Protein 4G1A (pdb70)

Radius of gyration: 12.92 Å; Cα contacts (8 Å, |Δi|>4): 44; chains: 3; bounding box: 36×17×32 Å

Sequence (77 aa):
IAALEQKIAALEQKCAACEQKIAALEALEQKIAALEQKCAACEQKIAALEAALEQKIAALEQKCAACEQKIAALEQK

Solvent-accessible surface area: 5090 Å² total; per-residue (Å²): 148,83,54,8,104,134,83,2,39,30,15,62,130,128,7,62,47,3,54,138,87,3,65,86,59,104,99,33,110,127,101,2,33,55,20,62,128,80,4,57,44,4,50,129,86,1,58,87,61,111,102,68,38,88,112,102,3,24,50,10,66,127,90,14,72,43,2,65,128,75,3,33,29,40,79,154,198

Structure (mmCIF, N/CA/C/O backbone):
data_4G1A
#
_entry.id   4G1A
#
_cell.length_a   30.762
_cell.length_b   35.204
_cell.length_c   64.123
_cell.angle_alpha   90.00
_cell.angle_beta   97.49
_cell.angle_gamma   90.00
#
_symmetry.space_group_name_H-M   'C 1 2 1'
#
loop_
_entity.id
_entity.type
_entity.pdbx_description
1 polymer 'AQ-C16C19 peptide'
2 non-polymer 'CADMIUM ION'
3 water water
#
loop_
_atom_site.group_PDB
_atom_site.id
_atom_site.type_symbol
_atom_site.label_atom_id
_atom_site.label_alt_id
_atom_site.label_comp_id
_atom_site.label_asym_id
_atom_site.label_entity_id
_atom_site.label_seq_id
_atom_site.pdbx_PDB_ins_code
_atom_site.Cartn_x
_atom_site.Cartn_y
_atom_site.Cartn_z
_atom_site.occupancy
_atom_site.B_iso_or_equiv
_atom_site.auth_seq_id
_atom_site.auth_comp_id
_atom_site.auth_asym_id
_atom_site.auth_atom_id
_atom_site.pdbx_PDB_model_num
ATOM 1 N N . ILE A 1 2 ? 41.569 22.220 -0.316 1.00 22.27 2 ILE A N 1
ATOM 2 C CA . ILE A 1 2 ? 42.211 22.087 1.032 1.00 22.25 2 ILE A CA 1
ATOM 3 C C . ILE A 1 2 ? 41.938 23.335 1.873 1.00 22.23 2 ILE A C 1
ATOM 4 O O . ILE A 1 2 ? 41.481 23.214 3.006 1.00 22.72 2 ILE A O 1
ATOM 9 N N . ALA A 1 3 ? 42.182 24.514 1.313 1.00 21.74 3 ALA A N 1
ATOM 10 C CA . ALA A 1 3 ? 41.920 25.767 2.016 1.00 21.46 3 ALA A CA 1
ATOM 11 C C . ALA A 1 3 ? 40.466 25.832 2.461 1.00 21.52 3 ALA A C 1
ATOM 12 O O . ALA A 1 3 ? 40.154 26.373 3.522 1.00 21.27 3 ALA A O 1
ATOM 14 N N . ALA A 1 4 ? 39.568 25.299 1.639 1.00 21.14 4 ALA A N 1
ATOM 15 C CA . ALA A 1 4 ? 38.161 25.234 2.018 1.00 20.97 4 ALA A CA 1
ATOM 16 C C . ALA A 1 4 ? 37.926 24.202 3.098 1.00 20.90 4 ALA A C 1
ATOM 17 O O . ALA A 1 4 ? 37.109 24.424 4.003 1.00 21.72 4 ALA A O 1
ATOM 19 N N . LEU A 1 5 ? 38.586 23.057 2.969 1.00 21.27 5 LEU A N 1
ATOM 20 C CA . LEU A 1 5 ? 38.443 21.975 3.944 1.00 21.70 5 LEU A CA 1
ATOM 21 C C . LEU A 1 5 ? 38.924 22.407 5.303 1.00 21.39 5 LEU A C 1
ATOM 22 O O . LEU A 1 5 ? 38.296 22.091 6.292 1.00 20.77 5 LEU A O 1
ATOM 27 N N . GLU A 1 6 ? 40.021 23.160 5.334 1.00 21.18 6 GLU A N 1
ATOM 28 C CA . GLU A 1 6 ? 40.453 23.778 6.562 1.00 21.66 6 GLU A CA 1
ATOM 29 C C . GLU A 1 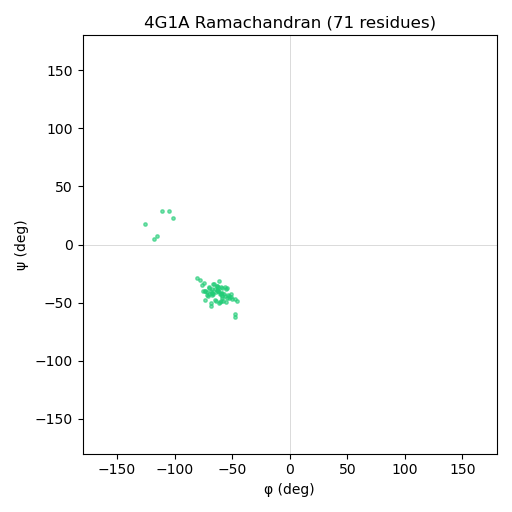6 ? 39.341 24.662 7.184 1.00 21.08 6 GLU A C 1
ATOM 30 O O . GLU A 1 6 ? 39.109 24.633 8.410 1.00 20.46 6 GLU A O 1
ATOM 36 N N . GLN A 1 7 ? 38.678 25.457 6.339 1.00 20.43 7 GLN A N 1
ATOM 37 C CA . GLN A 1 7 ? 37.661 26.421 6.783 1.00 20.06 7 GLN A CA 1
ATOM 38 C C . GLN A 1 7 ? 36.407 25.684 7.239 1.00 19.08 7 GLN A C 1
ATOM 39 O O . GLN A 1 7 ? 35.825 26.000 8.309 1.00 17.52 7 GLN A O 1
ATOM 45 N N . LYS A 1 8 ? 35.991 24.683 6.464 1.00 17.58 8 LYS A N 1
ATOM 46 C CA . LYS A 1 8 ? 34.821 23.889 6.869 1.00 16.92 8 LYS A CA 1
ATOM 47 C C . LYS A 1 8 ? 35.021 23.189 8.219 1.00 16.12 8 LYS A C 1
ATOM 48 O O . LYS A 1 8 ? 34.061 23.091 9.017 1.00 16.10 8 LYS A O 1
ATOM 54 N N . ILE A 1 9 ? 36.239 22.708 8.502 1.00 15.29 9 ILE A N 1
ATOM 55 C CA . ILE A 1 9 ? 36.527 22.051 9.806 1.00 16.37 9 ILE A CA 1
ATOM 56 C C . ILE A 1 9 ? 36.476 23.018 10.967 1.00 15.53 9 ILE A C 1
ATOM 57 O O . ILE A 1 9 ? 35.924 22.692 12.026 1.00 14.84 9 ILE A O 1
ATOM 62 N N . ALA A 1 10 ? 37.032 24.207 10.757 1.00 14.68 10 ALA A N 1
ATOM 63 C CA . ALA A 1 10 ? 36.948 25.271 11.746 1.00 15.18 10 ALA A CA 1
ATOM 64 C C . ALA A 1 10 ? 35.488 25.619 12.046 1.00 14.72 10 ALA A C 1
ATOM 65 O O . ALA A 1 10 ? 35.114 25.902 13.169 1.00 14.50 10 ALA A O 1
ATOM 67 N N . ALA A 1 11 ? 34.672 25.579 11.005 1.00 14.75 11 ALA A N 1
ATOM 68 C CA . ALA A 1 11 ? 33.271 25.911 11.067 1.00 14.54 11 ALA A CA 1
ATOM 69 C C . ALA A 1 11 ? 32.523 24.918 11.957 1.00 14.67 11 ALA A C 1
ATOM 70 O O . ALA A 1 11 ? 31.611 25.302 12.702 1.00 14.35 11 ALA A O 1
ATOM 72 N N . LEU A 1 12 ? 32.896 23.649 11.890 1.00 14.03 12 LEU A N 1
ATOM 73 C CA . LEU A 1 12 ? 32.188 22.637 12.668 1.00 14.58 12 LEU A CA 1
ATOM 74 C C . LEU A 1 12 ? 32.659 22.622 14.111 1.00 14.18 12 LEU A C 1
ATOM 75 O O . LEU A 1 12 ? 31.867 22.318 15.034 1.00 13.73 12 LEU A O 1
ATOM 80 N N . GLU A 1 13 ? 33.925 23.011 14.310 1.00 14.04 13 GLU A N 1
ATOM 81 C CA . GLU A 1 13 ? 34.507 23.086 15.647 1.00 13.86 13 GLU A CA 1
ATOM 82 C C 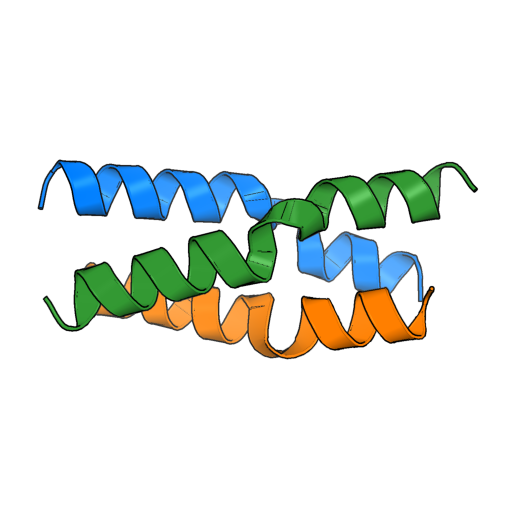. GLU A 1 13 ? 33.848 24.195 16.387 1.00 13.02 13 GLU A C 1
ATOM 83 O O . GLU A 1 13 ? 33.572 24.051 17.578 1.00 12.99 13 GLU A O 1
ATOM 89 N N . GLN A 1 14 ? 33.597 25.309 15.715 1.00 12.33 14 GLN A N 1
ATOM 90 C CA . GLN A 1 14 ? 32.815 26.395 16.344 1.00 12.88 14 GLN A CA 1
ATOM 91 C C . GLN A 1 14 ? 31.362 25.999 16.565 1.00 13.01 14 GLN A C 1
ATOM 92 O O . GLN A 1 14 ? 30.823 26.160 17.675 1.00 13.20 14 GLN A O 1
ATOM 98 N N . LYS A 1 15 ? 30.718 25.485 15.528 1.00 14.11 15 LYS A N 1
ATOM 99 C CA . LYS A 1 15 ? 29.296 25.056 15.657 1.00 14.86 15 LYS A CA 1
ATOM 100 C C . LYS A 1 15 ? 29.020 24.247 16.885 1.00 14.06 15 LYS A C 1
ATOM 101 O O . LYS A 1 15 ? 28.037 24.501 17.566 1.00 13.69 15 LYS A O 1
ATOM 107 N N . CYS A 1 16 ? 29.844 23.240 17.132 1.00 13.67 16 CYS A N 1
ATOM 108 C CA . CYS A 1 16 ? 29.567 22.251 18.185 1.00 13.76 16 CYS A CA 1
ATOM 109 C C . CYS A 1 16 ? 30.519 22.353 19.372 1.00 14.08 16 CYS A C 1
ATOM 110 O O . CYS A 1 16 ? 30.790 21.361 20.046 1.00 13.94 16 CYS A O 1
ATOM 113 N N . ALA A 1 17 ? 31.010 23.569 19.600 1.00 14.13 17 ALA A N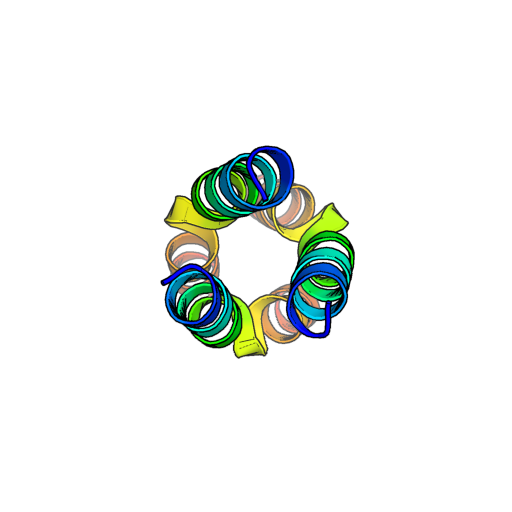 1
ATOM 114 C CA . ALA A 1 17 ? 31.948 23.895 20.667 1.00 14.60 17 ALA A CA 1
ATOM 115 C C . ALA A 1 17 ? 31.510 23.443 22.086 1.00 14.85 17 ALA A C 1
ATOM 116 O O . ALA A 1 17 ? 32.348 22.919 22.838 1.00 14.45 17 ALA A O 1
ATOM 118 N N . ALA A 1 18 ? 30.228 23.663 22.437 1.00 15.54 18 ALA A N 1
ATOM 119 C CA . ALA A 1 18 ? 29.684 23.430 23.808 1.00 15.70 18 ALA A CA 1
ATOM 120 C C . ALA A 1 18 ? 28.613 22.377 23.785 1.00 15.90 18 ALA A C 1
ATOM 121 O O . ALA A 1 18 ? 27.972 22.110 24.781 1.00 16.13 18 ALA A O 1
ATOM 123 N N . CYS A 1 19 ? 28.425 21.807 22.606 1.00 15.89 19 CYS A N 1
ATOM 124 C CA . CYS A 1 19 ? 27.430 20.820 22.274 1.00 16.88 19 CYS A CA 1
ATOM 125 C C . CYS A 1 19 ? 27.344 19.657 23.308 1.00 16.08 19 CYS A C 1
ATOM 126 O O . CYS A 1 19 ? 26.306 19.448 23.979 1.00 14.49 19 CYS A O 1
ATOM 129 N N . GLU A 1 20 ? 28.439 18.930 23.498 1.00 15.69 20 GLU A N 1
ATOM 130 C CA . GLU A 1 20 ? 28.434 17.808 24.462 1.00 14.27 20 GLU A CA 1
ATOM 131 C C . GLU A 1 20 ? 28.145 18.255 25.913 1.00 14.21 20 GLU A C 1
ATOM 132 O O . GLU A 1 20 ? 27.508 17.543 26.673 1.00 13.15 20 GLU A O 1
ATOM 138 N N . GLN A 1 21 ? 28.558 19.463 26.265 1.00 15.32 21 GLN A N 1
ATOM 139 C CA . GLN A 1 21 ? 28.428 19.985 27.638 1.00 15.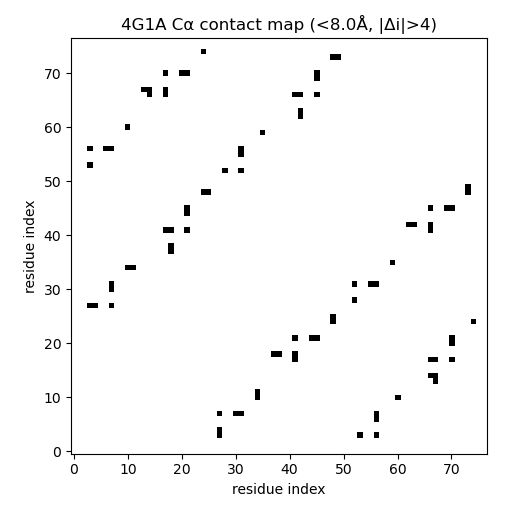84 21 GLN A CA 1
ATOM 140 C C . GLN A 1 21 ? 26.979 20.410 27.919 1.00 14.59 21 GLN A C 1
ATOM 141 O O . GLN A 1 21 ? 26.488 20.259 29.025 1.00 14.51 21 GLN A O 1
ATOM 147 N N . LYS A 1 22 ? 26.301 20.935 26.909 1.00 13.37 22 LYS A N 1
ATOM 148 C CA . LYS A 1 22 ? 24.905 21.348 27.032 1.00 12.76 22 LYS A CA 1
ATOM 149 C C . LYS A 1 22 ? 24.001 20.150 27.073 1.00 12.39 22 LYS A C 1
ATOM 150 O O . LYS A 1 22 ? 23.056 20.111 27.861 1.00 11.97 22 LYS A O 1
ATOM 156 N N . ILE A 1 23 ? 24.304 19.145 26.267 1.00 11.09 23 ILE A N 1
ATOM 157 C CA . ILE A 1 23 ? 23.575 17.877 26.315 1.00 11.46 23 ILE A CA 1
ATOM 158 C C . ILE A 1 23 ? 23.706 17.203 27.719 1.00 12.59 23 ILE A C 1
ATOM 159 O O . ILE A 1 23 ? 22.697 16.819 28.313 1.00 13.45 23 ILE A O 1
ATOM 164 N N . ALA A 1 24 ? 24.934 17.093 28.242 1.00 11.85 24 ALA A N 1
ATOM 165 C CA . ALA A 1 24 ? 25.169 16.526 29.554 1.00 11.73 24 ALA A CA 1
ATOM 166 C C . ALA A 1 24 ? 24.381 17.290 30.602 1.00 11.75 24 ALA A C 1
ATOM 167 O O . ALA A 1 24 ? 23.805 16.703 31.509 1.00 12.57 24 ALA A O 1
ATOM 169 N N . ALA A 1 25 ? 24.369 18.606 30.512 1.00 12.12 25 ALA A N 1
ATOM 170 C CA . ALA A 1 25 ? 23.680 19.386 31.509 1.00 13.26 25 ALA A CA 1
ATOM 171 C C . ALA A 1 25 ? 22.168 19.167 31.440 1.00 13.94 25 ALA A C 1
ATOM 172 O O . ALA A 1 25 ? 21.470 19.006 32.493 1.00 13.13 25 ALA A O 1
ATOM 174 N N . LEU A 1 26 ? 21.650 19.123 30.218 1.00 14.78 26 LEU A N 1
ATOM 175 C CA . LEU A 1 26 ? 20.217 18.863 30.033 1.00 15.67 26 LEU A CA 1
ATOM 176 C C . LEU A 1 26 ? 19.831 17.516 30.558 1.00 16.26 26 LEU A C 1
ATOM 177 O O . LEU A 1 26 ? 18.753 17.345 31.106 1.00 17.81 26 LEU A O 1
ATOM 182 N N . GLU A 1 27 ? 20.703 16.552 30.387 1.00 17.19 27 GLU A N 1
ATOM 183 C CA . GLU A 1 27 ? 20.457 15.256 30.944 1.00 18.46 27 GLU A CA 1
ATOM 184 C C . GLU A 1 27 ? 20.586 15.352 32.455 1.00 18.91 27 GLU A C 1
ATOM 185 O O . GLU A 1 27 ? 19.971 14.566 33.123 1.00 20.16 27 GLU A O 1
ATOM 191 N N . ALA B 1 4 ? 47.436 17.654 11.042 1.00 23.95 4 ALA B N 1
ATOM 192 C CA . ALA B 1 4 ? 46.692 17.188 9.883 1.00 23.28 4 ALA B CA 1
ATOM 193 C C . ALA B 1 4 ? 45.219 17.496 10.104 1.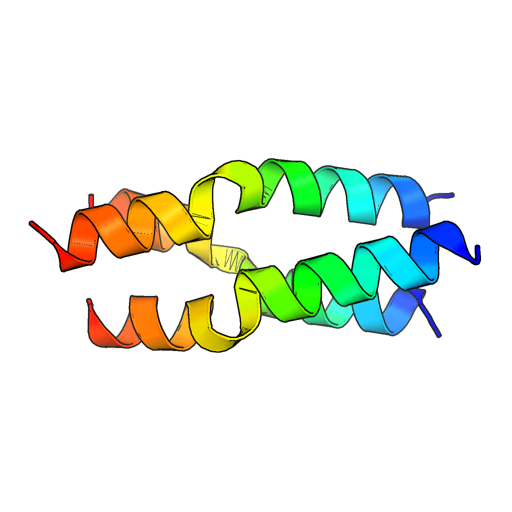00 23.40 4 ALA B C 1
ATOM 194 O O . ALA B 1 4 ? 44.688 17.576 11.237 1.00 23.59 4 ALA B O 1
ATOM 196 N N . LEU B 1 5 ? 44.581 17.666 8.968 1.00 23.38 5 LEU B N 1
ATOM 197 C CA . LEU B 1 5 ? 43.155 17.769 8.828 1.00 23.10 5 LEU B CA 1
ATOM 198 C C . LEU B 1 5 ? 42.466 16.456 9.152 1.00 22.69 5 LEU B C 1
ATOM 199 O O . LEU B 1 5 ? 41.391 16.490 9.770 1.00 21.57 5 LEU B O 1
ATOM 204 N N . GLU B 1 6 ? 43.064 15.324 8.751 1.00 21.68 6 GLU B N 1
ATOM 205 C CA . GLU B 1 6 ? 42.493 14.007 9.059 1.00 22.83 6 GLU B CA 1
ATOM 206 C C . GLU B 1 6 ? 42.268 13.905 10.569 1.00 21.77 6 GLU B C 1
ATOM 207 O O . GLU B 1 6 ? 41.314 13.315 11.006 1.00 20.81 6 GLU B O 1
ATOM 213 N N . GLN B 1 7 ? 43.180 14.463 11.355 1.00 21.49 7 GLN B N 1
ATOM 214 C CA . GLN B 1 7 ? 43.114 14.347 12.816 1.00 20.78 7 GLN B CA 1
ATOM 215 C C . GLN B 1 7 ? 42.108 15.258 13.452 1.00 19.61 7 GLN B C 1
ATOM 216 O O . GLN B 1 7 ? 41.538 14.921 14.476 1.00 19.03 7 GLN B O 1
ATOM 222 N N . LYS B 1 8 ? 41.885 16.408 12.832 1.00 17.80 8 LYS B N 1
ATOM 223 C CA . LYS B 1 8 ? 40.889 17.324 13.257 1.00 17.24 8 LYS B CA 1
ATOM 224 C C . LYS B 1 8 ? 39.491 16.774 12.994 1.00 16.77 8 LYS B C 1
ATOM 225 O O . LYS B 1 8 ? 38.592 16.894 13.836 1.00 16.73 8 LYS B O 1
ATOM 231 N N . ILE B 1 9 ? 39.295 16.166 11.828 1.00 16.00 9 ILE B N 1
ATOM 232 C CA . ILE B 1 9 ? 37.998 15.558 11.533 1.00 16.34 9 ILE B CA 1
ATOM 233 C C . ILE B 1 9 ? 37.692 14.410 12.490 1.00 16.17 9 ILE B C 1
ATOM 234 O O . ILE B 1 9 ? 36.597 14.323 13.055 1.00 14.89 9 ILE B O 1
ATOM 239 N N . ALA B 1 10 ? 38.670 13.527 12.660 1.00 17.22 10 ALA B N 1
ATOM 240 C CA . ALA B 1 10 ? 38.583 12.424 13.636 1.00 17.95 10 ALA B CA 1
ATOM 241 C C . ALA B 1 10 ? 38.178 12.909 15.076 1.00 17.72 10 ALA B C 1
ATOM 242 O O . ALA B 1 10 ? 37.330 12.308 15.727 1.00 17.66 10 ALA B O 1
ATOM 244 N N . ALA B 1 11 ? 38.748 14.023 15.528 1.00 17.10 11 ALA B N 1
ATOM 245 C CA . ALA B 1 11 ? 38.434 14.560 16.842 1.00 16.40 11 ALA B CA 1
ATOM 246 C C . ALA B 1 11 ? 36.971 1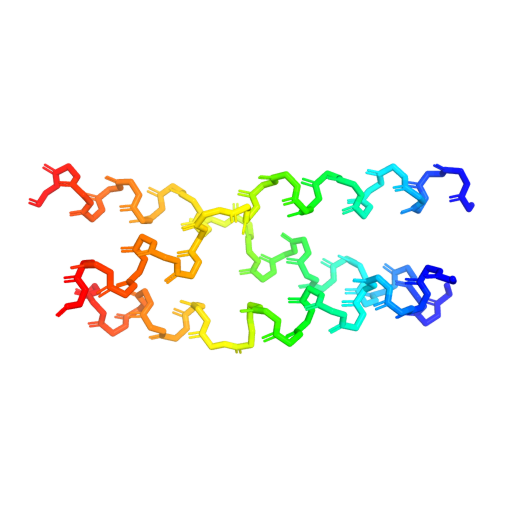4.975 16.930 1.00 15.99 11 ALA B C 1
ATOM 247 O O . ALA B 1 11 ? 36.337 14.720 17.935 1.00 14.63 11 ALA B O 1
ATOM 249 N N . LEU B 1 12 ? 36.434 15.590 15.877 1.00 16.64 12 LEU B N 1
ATOM 250 C CA . LEU B 1 12 ? 35.009 16.002 15.895 1.00 17.19 12 LEU B CA 1
ATOM 251 C C . LEU B 1 12 ? 34.116 14.781 15.832 1.00 17.11 12 LEU B C 1
ATOM 252 O O . LEU B 1 12 ? 33.038 14.756 16.477 1.00 17.88 12 LEU B O 1
ATOM 257 N N . GLU B 1 13 ? 34.562 13.777 15.071 1.00 16.38 13 GLU B N 1
ATOM 258 C CA . GLU B 1 13 ? 33.817 12.526 14.875 1.00 17.23 13 GLU B CA 1
ATOM 259 C C . GLU B 1 13 ? 33.692 11.844 16.217 1.00 16.16 13 GLU B C 1
ATOM 260 O O . GLU B 1 13 ? 32.657 11.255 16.544 1.00 16.02 13 GLU B O 1
ATOM 266 N N . GLN B 1 14 ? 34.741 11.897 17.009 1.00 15.25 14 GLN B N 1
ATOM 267 C CA . GLN B 1 14 ? 34.656 11.291 18.322 1.00 15.00 14 GLN B CA 1
ATOM 268 C C . GLN B 1 14 ? 33.787 12.189 19.197 1.00 14.72 14 GLN B C 1
ATOM 269 O O . GLN B 1 14 ? 32.860 11.695 19.844 1.00 15.63 14 GLN B O 1
ATOM 275 N N . LYS B 1 15 ? 34.055 13.497 19.188 1.00 13.75 15 LYS B N 1
ATOM 276 C CA . LYS B 1 15 ? 33.354 14.419 20.034 1.00 14.35 15 LYS B CA 1
ATOM 277 C C . LYS B 1 15 ? 31.836 14.303 19.889 1.00 14.42 15 LYS B C 1
ATOM 278 O O . LYS B 1 15 ? 31.128 14.274 20.897 1.00 14.21 15 LYS B O 1
ATOM 284 N N . CYS B 1 16 ? 31.349 14.239 18.649 1.00 13.55 16 CYS B N 1
ATOM 285 C CA . CYS B 1 16 ? 29.918 14.216 18.399 1.00 13.79 16 CYS B CA 1
ATOM 286 C C . CYS B 1 16 ? 29.448 12.800 18.012 1.00 14.24 16 CYS B C 1
ATOM 287 O O . CYS B 1 16 ? 28.508 12.634 17.260 1.00 13.77 16 CYS B O 1
ATOM 290 N N . ALA B 1 17 ? 30.152 11.790 18.503 1.00 15.26 17 ALA B N 1
ATOM 291 C CA . ALA B 1 17 ? 29.780 10.379 18.292 1.00 16.48 17 ALA B CA 1
ATOM 292 C C . ALA B 1 17 ? 28.336 9.988 18.618 1.00 16.35 17 ALA B C 1
ATOM 293 O O . ALA B 1 17 ? 27.742 9.234 17.865 1.00 17.84 17 ALA B O 1
ATOM 295 N N . ALA B 1 18 ? 27.775 10.426 19.751 1.00 17.02 18 ALA B N 1
ATOM 296 C CA . ALA B 1 18 ? 26.409 10.024 20.108 1.00 16.83 18 ALA B CA 1
ATOM 297 C C . ALA B 1 18 ? 25.469 11.195 20.402 1.00 16.74 18 ALA B C 1
ATOM 298 O O . ALA B 1 18 ? 24.422 10.977 21.019 1.00 16.43 18 ALA B O 1
ATOM 300 N N . CYS B 1 19 ? 25.814 12.414 19.985 1.00 16.42 19 CYS B N 1
ATOM 301 C CA . CYS B 1 19 ? 24.940 13.517 20.308 1.00 16.60 19 CYS B CA 1
ATOM 302 C C . CYS B 1 19 ? 23.602 13.568 19.605 1.00 15.25 19 CYS B C 1
ATOM 303 O O . CYS B 1 19 ? 22.624 13.911 20.250 1.00 15.54 19 CYS B O 1
ATOM 306 N N . GLU B 1 20 ? 23.518 13.195 18.338 1.00 13.20 20 GLU B N 1
ATOM 307 C CA . GLU B 1 20 ? 22.186 13.021 17.709 1.00 12.90 20 GLU B CA 1
ATOM 308 C C . GLU B 1 20 ? 21.258 12.036 18.474 1.00 12.83 20 GLU B C 1
ATOM 309 O O . GLU B 1 20 ? 20.129 12.374 18.857 1.00 11.40 20 GLU B O 1
ATOM 31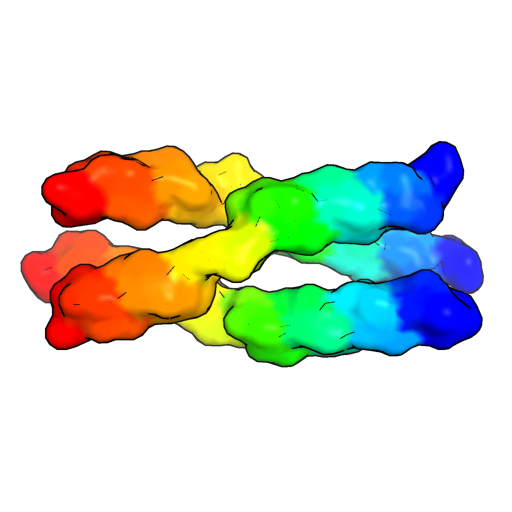5 N N . GLN B 1 21 ? 21.775 10.863 18.794 1.00 13.65 21 GLN B N 1
ATOM 316 C CA . GLN B 1 21 ? 21.086 9.907 19.677 1.00 14.06 21 GLN B CA 1
ATOM 317 C C . GLN B 1 21 ? 20.653 10.406 21.045 1.00 13.50 21 GLN B C 1
ATOM 318 O O . GLN B 1 21 ? 19.525 10.091 21.485 1.00 12.40 21 GLN B O 1
ATOM 324 N N . LYS B 1 22 ? 21.560 11.107 21.731 1.00 12.92 22 LYS B N 1
ATOM 325 C CA . LYS B 1 22 ? 21.264 11.685 23.048 1.00 13.39 22 LYS B CA 1
ATOM 326 C C . LYS B 1 22 ? 20.245 12.793 23.053 1.00 12.64 22 LYS B C 1
ATOM 327 O O . LYS B 1 22 ? 19.393 12.804 23.909 1.00 11.19 22 LYS B O 1
ATOM 333 N N . ILE B 1 23 ? 20.333 13.708 22.087 1.00 12.57 23 ILE B N 1
ATOM 334 C CA . ILE B 1 23 ? 19.287 14.714 21.812 1.00 12.81 23 ILE B CA 1
ATOM 335 C C . ILE B 1 23 ? 17.920 14.059 21.472 1.00 12.43 23 ILE B C 1
ATOM 336 O O . ILE B 1 23 ? 16.901 14.465 21.975 1.00 12.66 23 ILE B O 1
ATOM 341 N N . ALA B 1 24 ? 17.914 13.057 20.615 1.00 12.73 24 ALA B N 1
ATOM 342 C CA . ALA B 1 24 ? 16.711 12.294 20.271 1.00 13.16 24 ALA B CA 1
ATOM 343 C C . ALA B 1 24 ? 16.082 11.625 21.495 1.00 13.66 24 ALA B C 1
ATOM 344 O O . ALA B 1 24 ? 14.836 11.640 21.638 1.00 13.97 24 ALA B O 1
ATOM 346 N N . ALA B 1 25 ? 16.923 11.049 22.354 1.00 12.99 25 ALA B N 1
ATOM 347 C CA . ALA B 1 25 ? 16.488 10.491 23.642 1.00 14.63 25 ALA B CA 1
ATOM 348 C C . ALA B 1 25 ? 15.874 11.569 24.571 1.00 15.69 25 ALA B C 1
ATOM 349 O O . ALA B 1 25 ? 14.767 11.364 25.071 1.00 15.72 25 ALA B O 1
ATOM 351 N N . LEU B 1 26 ? 16.553 12.711 24.783 1.00 16.30 26 LEU B N 1
ATOM 352 C CA . LEU B 1 26 ? 15.956 13.862 25.516 1.00 17.06 26 LEU B CA 1
ATOM 353 C C . LEU B 1 26 ? 14.638 14.300 24.937 1.00 17.58 26 LEU B C 1
ATOM 354 O O . LEU B 1 26 ? 13.679 14.527 25.686 1.00 18.60 26 LEU B O 1
ATOM 359 N N . GLU B 1 27 ? 14.558 14.373 23.613 1.00 18.08 27 GLU B N 1
ATOM 360 C CA . GLU B 1 27 ? 13.294 14.656 22.953 1.00 19.08 27 GLU B CA 1
ATOM 361 C C . GLU B 1 27 ? 12.236 13.583 23.182 1.00 19.04 27 GLU B C 1
ATOM 362 O O . GLU B 1 27 ? 11.088 13.968 23.500 1.00 20.40 27 GLU B O 1
ATOM 368 N N . ALA C 1 3 ? 39.254 14.192 0.382 1.00 22.42 3 ALA C N 1
ATOM 369 C CA . ALA C 1 3 ? 38.866 13.111 -0.593 1.00 22.50 3 ALA C CA 1
ATOM 370 C C . ALA C 1 3 ? 37.914 12.145 0.134 1.00 21.51 3 ALA C C 1
ATOM 371 O O . ALA C 1 3 ? 36.714 12.265 0.068 1.00 20.13 3 ALA C O 1
ATOM 373 N N . ALA C 1 4 ? 38.499 11.186 0.836 1.00 21.15 4 ALA C N 1
ATOM 374 C CA . ALA C 1 4 ? 37.842 10.504 1.946 1.00 20.26 4 ALA C CA 1
ATOM 375 C C . ALA C 1 4 ? 37.504 11.604 2.906 1.00 19.46 4 ALA C C 1
ATOM 376 O O . ALA C 1 4 ? 36.391 11.655 3.494 1.00 18.88 4 ALA C O 1
ATOM 378 N N . LEU C 1 5 ? 38.452 12.504 3.045 1.00 18.08 5 LEU C N 1
ATOM 379 C CA . LEU C 1 5 ? 38.321 13.592 3.994 1.00 18.63 5 LEU C CA 1
ATOM 380 C C . LEU C 1 5 ? 37.112 14.536 3.767 1.00 18.87 5 LEU C C 1
ATOM 381 O O . LEU C 1 5 ? 36.388 14.839 4.695 1.00 17.92 5 LEU C O 1
ATOM 386 N N . GLU C 1 6 ? 36.927 14.996 2.533 1.00 19.04 6 GLU C N 1
ATOM 387 C CA . GLU C 1 6 ? 35.805 15.823 2.127 1.00 20.40 6 GLU C CA 1
ATOM 388 C C . GLU C 1 6 ? 34.445 15.194 2.440 1.00 19.22 6 GLU C C 1
ATOM 389 O O . GLU C 1 6 ? 33.511 15.874 2.823 1.00 19.06 6 GLU C O 1
ATOM 395 N N . GLN C 1 7 ? 34.363 13.888 2.270 1.00 19.66 7 GLN C N 1
ATOM 396 C CA . GLN C 1 7 ? 33.165 13.117 2.514 1.00 19.82 7 GLN C CA 1
ATOM 397 C C . GLN C 1 7 ? 32.877 13.004 4.006 1.00 18.46 7 GLN C C 1
ATOM 398 O O . GLN C 1 7 ? 31.718 13.151 4.428 1.00 16.03 7 GLN C O 1
ATOM 404 N N . LYS C 1 8 ? 33.936 12.749 4.787 1.00 17.06 8 LYS C N 1
ATOM 405 C CA . L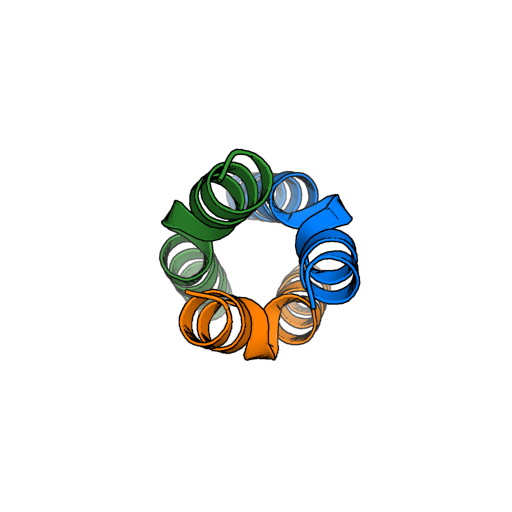YS C 1 8 ? 33.807 12.628 6.242 1.00 16.84 8 LYS C CA 1
ATOM 406 C C . LYS C 1 8 ? 33.398 13.972 6.803 1.00 17.05 8 LYS C C 1
ATOM 407 O O . LYS C 1 8 ? 32.648 14.031 7.779 1.00 17.88 8 LYS C O 1
ATOM 413 N N . ILE C 1 9 ? 33.877 15.063 6.188 1.00 17.24 9 ILE C N 1
ATOM 414 C CA . ILE C 1 9 ? 33.406 16.418 6.546 1.00 17.54 9 ILE C CA 1
ATOM 415 C C . ILE C 1 9 ? 31.936 16.672 6.173 1.00 17.66 9 ILE C C 1
ATOM 416 O O . ILE C 1 9 ? 31.161 17.211 6.980 1.00 16.93 9 ILE C O 1
ATOM 421 N N . ALA C 1 10 ? 31.531 16.254 4.977 1.00 17.55 10 ALA C N 1
ATOM 422 C CA . ALA C 1 10 ? 30.123 16.444 4.562 1.00 17.45 10 ALA C CA 1
ATOM 423 C C . ALA C 1 10 ? 29.128 15.679 5.473 1.00 17.25 10 ALA C C 1
ATOM 424 O O . ALA C 1 10 ? 28.056 16.199 5.805 1.00 17.12 10 ALA C O 1
ATOM 426 N N . ALA C 1 11 ? 29.528 14.465 5.878 1.00 15.85 11 ALA C N 1
ATOM 427 C CA . ALA C 1 11 ? 28.724 13.548 6.676 1.00 16.08 11 ALA C CA 1
ATOM 428 C C . ALA C 1 11 ? 28.513 14.151 8.047 1.00 15.15 11 ALA C C 1
ATOM 429 O O . ALA C 1 11 ? 27.476 13.958 8.644 1.00 15.36 11 ALA C O 1
ATOM 431 N N . LEU C 1 12 ? 29.509 14.881 8.527 1.00 14.98 12 LEU C N 1
ATOM 432 C CA . LEU C 1 12 ? 29.460 15.526 9.845 1.00 14.92 12 LEU C CA 1
ATOM 433 C C . LEU C 1 12 ? 28.574 16.744 9.787 1.00 14.84 12 LEU C C 1
ATOM 434 O O . LEU C 1 12 ? 27.785 16.975 10.752 1.00 14.66 12 LEU C O 1
ATOM 439 N N . GLU C 1 13 ? 28.687 17.492 8.668 1.00 14.75 13 GLU C N 1
ATOM 440 C CA . GLU C 1 13 ? 27.870 18.689 8.395 1.00 15.63 13 GLU C CA 1
ATOM 441 C C . GLU C 1 13 ? 26.411 18.329 8.397 1.00 15.52 13 GLU C C 1
ATOM 442 O O . GLU C 1 13 ? 25.585 19.043 8.979 1.00 16.26 13 GLU C O 1
ATOM 448 N N . GLN C 1 14 ? 26.099 17.222 7.745 1.00 15.47 14 GLN C N 1
ATOM 449 C CA . GLN C 1 14 ? 24.710 16.713 7.690 1.00 16.14 14 GLN C CA 1
ATOM 450 C C . GLN C 1 14 ? 24.226 16.211 9.070 1.00 16.38 14 GLN C C 1
ATOM 451 O O . GLN C 1 14 ? 23.196 16.689 9.575 1.00 16.09 14 GLN C O 1
ATOM 457 N N . LYS C 1 15 ? 24.998 15.325 9.688 1.00 15.94 15 LYS C N 1
ATOM 458 C CA . LYS C 1 15 ? 24.696 14.740 11.009 1.00 17.18 15 LYS C CA 1
ATOM 459 C C . LYS C 1 15 ? 24.354 15.766 12.050 1.00 16.71 15 LYS C C 1
ATOM 460 O O . LYS C 1 15 ? 23.382 15.581 12.795 1.00 17.95 15 LYS C O 1
ATOM 466 N N . CYS C 1 16 ? 25.158 16.821 12.136 1.00 15.89 16 CYS C N 1
ATOM 467 C CA . CYS C 1 16 ? 24.938 17.864 13.124 1.00 15.86 16 CYS C CA 1
ATOM 468 C C . CYS C 1 16 ? 24.280 19.104 12.525 1.00 16.29 16 CYS C C 1
ATOM 469 O O . CYS C 1 16 ? 24.437 20.185 13.049 1.00 16.73 16 CYS C O 1
ATOM 472 N N . ALA C 1 17 ? 23.591 18.948 11.394 1.00 16.85 17 ALA C N 1
ATOM 473 C CA . ALA C 1 17 ? 22.839 20.031 10.767 1.00 17.65 17 ALA C CA 1
ATOM 474 C C . ALA C 1 17 ? 21.940 20.839 11.738 1.00 17.45 17 ALA C C 1
ATOM 475 O O . ALA C 1 17 ? 21.920 22.102 11.718 1.00 17.20 17 ALA C O 1
ATOM 477 N N . ALA C 1 18 ? 21.195 20.103 12.558 1.00 17.34 18 ALA C N 1
ATOM 478 C CA . ALA C 1 18 ? 20.140 20.674 13.423 1.00 17.07 18 ALA C CA 1
ATOM 479 C C . ALA C 1 18 ? 20.422 20.528 14.938 1.00 16.97 18 ALA C C 1
ATOM 480 O O . ALA C 1 18 ? 19.621 20.863 15.770 1.00 16.39 18 ALA C O 1
ATOM 482 N N . CYS C 1 19 ? 21.624 20.056 15.243 1.00 16.98 19 CYS C N 1
ATOM 483 C CA . CYS C 1 19 ? 22.161 19.807 16.538 1.00 16.92 19 CYS C CA 1
ATOM 484 C C . CYS C 1 19 ? 21.959 20.939 17.522 1.00 15.77 19 CYS C C 1
ATOM 485 O O . CYS C 1 19 ? 21.305 20.799 18.527 1.00 15.79 19 CYS C O 1
ATOM 488 N N . GLU C 1 20 ? 22.534 22.080 17.223 1.00 14.89 20 GLU C N 1
ATOM 489 C CA . GLU C 1 20 ? 22.430 23.265 18.047 1.00 14.36 20 GLU C CA 1
ATOM 490 C C . GLU C 1 20 ? 20.998 23.828 18.204 1.00 14.62 20 GLU C C 1
ATOM 491 O O . GLU C 1 20 ? 20.656 24.353 19.251 1.00 12.75 20 GLU C O 1
ATOM 497 N N . GLN C 1 21 ? 20.189 23.736 17.158 1.00 15.54 21 GLN C N 1
ATOM 498 C CA . GLN C 1 21 ? 18.838 24.298 17.239 1.00 16.64 21 GLN C CA 1
ATOM 499 C C . GLN C 1 21 ? 17.920 23.447 18.085 1.00 16.20 21 GLN C C 1
ATOM 500 O O . GLN C 1 21 ? 17.040 23.991 18.752 1.00 16.14 21 GLN C O 1
ATOM 506 N N . LYS C 1 22 ? 18.126 22.128 18.063 1.00 15.13 22 LYS C N 1
ATOM 507 C CA . LYS C 1 22 ? 17.371 21.233 18.880 1.00 14.44 22 LYS C CA 1
ATOM 508 C C . LYS C 1 22 ? 17.741 21.275 20.320 1.00 13.47 22 LYS C C 1
ATOM 509 O O . LYS C 1 22 ? 16.875 21.149 21.163 1.00 12.99 22 LYS C O 1
ATOM 515 N N . ILE C 1 23 ? 19.030 21.382 20.608 1.00 12.63 23 ILE C N 1
ATOM 516 C CA . ILE C 1 23 ? 19.493 21.606 21.965 1.00 12.69 23 ILE C CA 1
ATOM 517 C C . ILE C 1 23 ? 18.849 22.901 22.498 1.00 12.97 23 ILE C C 1
ATOM 518 O O . ILE C 1 23 ? 18.302 22.897 23.582 1.00 14.11 23 ILE C O 1
ATOM 523 N N . ALA C 1 24 ? 18.898 23.991 21.738 1.00 12.98 24 ALA C N 1
ATOM 524 C CA . ALA C 1 24 ? 18.268 25.254 22.171 1.00 13.46 24 ALA C CA 1
ATOM 525 C C . ALA C 1 24 ? 16.743 25.129 22.412 1.00 13.63 24 ALA C C 1
ATOM 526 O O . ALA C 1 24 ? 16.227 25.671 23.397 1.00 14.05 24 ALA C O 1
ATOM 528 N N . ALA C 1 25 ? 16.039 24.421 21.526 1.00 13.61 25 ALA C N 1
ATOM 529 C CA . ALA C 1 25 ? 14.611 24.173 21.695 1.00 14.95 25 ALA C CA 1
ATOM 530 C C . ALA C 1 25 ? 14.386 23.414 22.993 1.00 15.53 25 ALA C C 1
ATOM 531 O O . ALA C 1 25 ? 13.480 23.744 23.776 1.00 15.01 25 ALA C O 1
ATOM 533 N N . LEU C 1 26 ? 15.243 22.435 23.250 1.00 16.66 26 LEU C N 1
ATOM 534 C CA . LEU C 1 26 ? 15.168 21.691 24.508 1.00 16.86 26 LEU C CA 1
ATOM 535 C C . LEU C 1 26 ? 15.394 22.574 25.709 1.00 17.69 26 LEU C C 1
ATOM 536 O O . LEU C 1 26 ? 14.693 22.446 26.712 1.00 17.83 26 LEU C O 1
ATOM 541 N N . GLU C 1 27 ? 16.332 23.501 25.598 1.00 19.17 27 GLU C N 1
ATOM 542 C CA . GLU C 1 27 ? 16.608 24.434 26.676 1.00 20.77 27 GLU C CA 1
ATOM 543 C C . GLU C 1 27 ? 15.406 25.352 26.926 1.00 21.47 27 GLU C C 1
ATOM 544 O O . GLU C 1 27 ? 14.964 25.518 28.073 1.00 22.27 27 GLU C O 1
ATOM 550 N N . GLN C 1 28 ? 14.862 25.906 25.852 1.00 21.74 28 GLN C N 1
ATOM 551 C CA . GLN C 1 28 ? 13.723 26.813 25.911 1.00 23.08 28 GLN C CA 1
ATOM 552 C C . GLN C 1 28 ? 12.439 26.151 26.476 1.00 23.63 28 GLN C C 1
ATOM 553 O O . GLN C 1 28 ? 11.657 26.812 27.157 1.00 24.01 28 GLN C O 1
ATOM 559 N N . LYS C 1 29 ? 12.222 24.872 26.177 1.00 24.39 29 LYS C N 1
ATOM 560 C CA . LYS C 1 29 ? 11.035 24.115 26.640 1.00 25.39 29 LYS C CA 1
ATOM 561 C C . LYS C 1 29 ? 11.360 23.213 27.834 1.00 25.61 29 LYS C C 1
ATOM 562 O O . LYS C 1 29 ? 11.494 23.676 28.971 1.00 26.70 29 LYS C O 1
#

Secondary structure (DSSP, 8-state):
-HHHHHHHHHHHHHTSSHHHHHHHH-/-HHHHHHHHHHHTSSHHHHHHHH-/-HHHHHHHHHHHHTSSHHHHHHHHHH-

B-factor: mean 18.85, std 5.59, range [8.86, 40.22]

Foldseek 3Di:
DVVVVVVVVVVCVVCVCVVVVVVVVD/DVVVVVVVVCVVCVCVVVVVVVVD/DVVVVVVVVVCVVCVCVVVVVVVVVVD